Protein AF-A0A536XQQ0-F1 (afdb_monomer_lite)

Secondary structure (DSSP, 8-state):
-----TTSPPPPEEE----SSS----EEEEEEEEEEEETTTTEEEEEEEEEEEEETTT--EE-HHHHHHTS-TTHHHHHHHHHHHHHHHHHHHHTT-SSSEEEEEE-HHHHHHHTT-THHHHHHHHHTT--GGGEEEEE--PPP---

Foldseek 3Di:
DQDQPPVQDADWDKDWQDDPDDDTFIKIKTWDWAFDDDPVVRDGQATETDIWIAGPVPRDTDHPVRVLVSQDPDPSSLVVLLVSQLSSLLRSVRSVDDGHAYEGEDEPSNVVVCVVVVVSVVVSCVVSVHDPVRYDYDYDDDPDPPD

pLDDT: mean 84.24, std 14.8, range [35.88, 98.31]

Structure (mmCIF, N/CA/C/O backbone):
data_AF-A0A536XQQ0-F1
#
_entry.id   AF-A0A536XQQ0-F1
#
loop_
_atom_site.group_PDB
_atom_site.id
_atom_site.type_symbol
_atom_site.label_atom_id
_atom_site.label_alt_id
_atom_site.label_comp_id
_atom_site.label_asym_id
_atom_site.label_entity_id
_atom_site.label_seq_id
_atom_site.pdbx_PDB_ins_code
_atom_site.Cartn_x
_atom_site.Cartn_y
_atom_site.Cartn_z
_atom_site.occupancy
_atom_site.B_iso_or_equiv
_atom_site.auth_seq_id
_atom_site.auth_comp_id
_atom_site.auth_asym_id
_atom_site.auth_atom_id
_atom_site.pdbx_PDB_model_num
ATOM 1 N N . MET A 1 1 ? 14.728 8.532 -21.069 1.00 45.28 1 MET A N 1
ATOM 2 C CA . MET A 1 1 ? 14.811 7.589 -19.930 1.00 45.28 1 MET A CA 1
ATOM 3 C C . MET A 1 1 ? 13.793 8.082 -18.909 1.00 45.28 1 MET A C 1
ATOM 5 O O . MET A 1 1 ? 14.052 9.116 -18.318 1.00 45.28 1 MET A O 1
ATOM 9 N N . SER A 1 2 ? 12.588 7.502 -18.813 1.00 46.28 2 SER A N 1
ATOM 10 C CA . SER A 1 2 ? 11.552 8.060 -17.921 1.00 46.28 2 SER A CA 1
ATOM 11 C C . SER A 1 2 ? 11.856 7.656 -16.479 1.00 46.28 2 SER A C 1
ATOM 13 O O . SER A 1 2 ? 11.602 6.524 -16.066 1.00 46.28 2 SER A O 1
ATOM 15 N N . MET A 1 3 ? 12.497 8.568 -15.758 1.00 56.75 3 MET A N 1
ATOM 16 C CA . MET A 1 3 ? 12.636 8.516 -14.308 1.00 56.75 3 MET A CA 1
ATOM 17 C C . MET A 1 3 ? 11.237 8.648 -13.684 1.00 56.75 3 MET A C 1
ATOM 19 O O . MET A 1 3 ? 10.366 9.277 -14.281 1.00 56.75 3 MET A O 1
ATOM 23 N N . VAL A 1 4 ? 11.012 8.033 -12.522 1.00 57.66 4 VAL A N 1
ATOM 24 C CA . VAL A 1 4 ? 9.805 8.268 -11.714 1.00 57.66 4 VAL A CA 1
ATOM 25 C C . VAL A 1 4 ? 9.720 9.765 -11.426 1.00 57.66 4 VAL A C 1
ATOM 27 O O . VAL A 1 4 ? 10.666 10.319 -10.864 1.00 57.66 4 VAL A O 1
ATOM 30 N N . ASP A 1 5 ? 8.628 10.418 -11.819 1.00 64.00 5 ASP A N 1
ATOM 31 C CA . ASP A 1 5 ? 8.431 11.829 -11.497 1.00 64.00 5 ASP A CA 1
ATOM 32 C C . ASP A 1 5 ? 7.974 11.975 -10.042 1.00 64.00 5 ASP A C 1
ATOM 34 O O . ASP A 1 5 ? 6.788 11.918 -9.724 1.00 64.00 5 ASP A O 1
ATOM 38 N N . LEU A 1 6 ? 8.942 12.162 -9.147 1.00 60.72 6 LEU A N 1
ATOM 39 C CA . LEU A 1 6 ? 8.694 12.384 -7.723 1.00 60.72 6 LEU A CA 1
ATOM 40 C C . LEU A 1 6 ? 8.058 13.756 -7.425 1.00 60.72 6 LEU A C 1
ATOM 42 O O . LEU A 1 6 ? 7.709 14.004 -6.274 1.00 60.72 6 LEU A O 1
ATOM 46 N N . SER A 1 7 ? 7.910 14.644 -8.420 1.00 62.19 7 SER A N 1
ATOM 47 C CA . SER A 1 7 ? 7.211 15.928 -8.259 1.00 62.19 7 SER A CA 1
ATOM 48 C C . SER A 1 7 ? 5.692 15.812 -8.410 1.00 62.19 7 SER A C 1
ATOM 50 O O . SER A 1 7 ? 4.963 16.708 -7.982 1.00 62.19 7 SER A O 1
ATOM 52 N N . THR A 1 8 ? 5.200 14.696 -8.961 1.00 68.56 8 THR A N 1
ATOM 53 C CA . THR A 1 8 ? 3.766 14.444 -9.097 1.00 68.56 8 THR A CA 1
ATOM 54 C C . THR A 1 8 ? 3.128 14.284 -7.709 1.00 68.56 8 THR A C 1
ATOM 56 O O . THR A 1 8 ? 3.504 13.371 -6.965 1.00 68.56 8 THR A O 1
ATOM 59 N N . PRO A 1 9 ? 2.137 15.122 -7.340 1.00 79.69 9 PRO A N 1
ATOM 60 C CA . PRO A 1 9 ? 1.454 14.984 -6.064 1.00 79.69 9 PRO A CA 1
ATOM 61 C C . PRO A 1 9 ? 0.688 13.661 -6.033 1.00 79.69 9 PRO A C 1
ATOM 63 O O . PRO A 1 9 ? -0.146 13.369 -6.895 1.00 79.69 9 PRO A O 1
ATOM 66 N N . LEU A 1 10 ? 0.987 12.850 -5.024 1.00 88.88 10 LEU A N 1
ATOM 67 C CA . LEU A 1 10 ? 0.288 11.596 -4.794 1.00 88.88 10 LEU A CA 1
ATOM 68 C C . LEU A 1 10 ? -1.077 11.871 -4.166 1.00 88.88 10 LEU A C 1
ATOM 70 O O . LEU A 1 10 ? -1.237 12.788 -3.359 1.00 88.88 10 LEU A O 1
ATOM 74 N N . LEU A 1 11 ? -2.062 11.051 -4.520 1.00 93.31 11 LEU A N 1
ATOM 75 C CA . LEU A 1 11 ? -3.351 11.069 -3.852 1.00 93.31 11 LEU A CA 1
ATOM 76 C C . LEU A 1 11 ? -3.202 10.704 -2.383 1.00 93.31 11 LEU A C 1
ATOM 78 O O . LEU A 1 11 ? -2.429 9.808 -2.018 1.00 93.31 11 LEU A O 1
ATOM 82 N N . LEU A 1 12 ? -4.049 11.346 -1.590 1.00 95.19 12 LEU A N 1
ATOM 83 C CA . LEU A 1 12 ? -4.381 10.934 -0.241 1.00 95.19 12 LEU A CA 1
ATOM 84 C C . LEU A 1 12 ? -5.722 10.203 -0.254 1.00 95.19 12 LEU A C 1
ATOM 86 O O . LEU A 1 12 ? -6.566 10.448 -1.118 1.00 95.19 12 LEU A O 1
ATOM 90 N N . ASP A 1 13 ? -5.911 9.328 0.721 1.00 96.25 13 ASP A N 1
ATOM 91 C CA . ASP A 1 13 ? -7.200 8.707 1.007 1.00 96.25 13 ASP A CA 1
ATOM 92 C C . ASP A 1 13 ? -7.563 8.917 2.480 1.00 96.25 13 ASP A C 1
ATOM 94 O O . ASP A 1 13 ? -6.710 9.302 3.285 1.00 96.25 13 ASP A O 1
ATOM 98 N N . LYS A 1 14 ? -8.824 8.688 2.833 1.00 95.56 14 LYS A N 1
ATOM 99 C CA . LYS A 1 14 ? -9.314 8.797 4.208 1.00 95.56 14 LYS A CA 1
ATOM 100 C C . LYS A 1 14 ? -9.824 7.452 4.681 1.00 95.56 14 LYS A C 1
ATOM 102 O O . LYS A 1 14 ? -10.586 6.789 3.982 1.00 95.56 14 LYS A O 1
ATOM 107 N N . TYR A 1 15 ? -9.418 7.064 5.879 1.00 95.38 15 TYR A N 1
ATOM 108 C CA . TYR A 1 15 ? -9.901 5.854 6.520 1.00 95.38 15 TYR A CA 1
ATOM 109 C C . TYR A 1 15 ? -10.443 6.182 7.903 1.00 95.38 15 TYR A C 1
ATOM 111 O O . TYR A 1 15 ? -9.765 6.819 8.706 1.00 95.38 15 TYR A O 1
ATOM 119 N N . SER A 1 16 ? -11.658 5.718 8.167 1.00 93.25 16 SER A N 1
ATOM 120 C CA . SER A 1 16 ? -12.288 5.777 9.481 1.00 93.25 16 SER A CA 1
ATOM 121 C C . SER A 1 16 ? -12.784 4.378 9.822 1.00 93.25 16 SER A C 1
ATOM 123 O O . SER A 1 16 ? -13.606 3.855 9.052 1.00 93.25 16 SER A O 1
ATOM 125 N N . PRO A 1 17 ? -12.306 3.776 10.925 1.00 88.56 17 PRO A N 1
ATOM 126 C CA . PRO A 1 17 ? -12.814 2.501 11.396 1.00 88.56 17 PRO A CA 1
ATOM 127 C C . PRO A 1 17 ? -14.322 2.569 11.656 1.00 88.56 17 PRO A C 1
ATOM 129 O O . PRO A 1 17 ? -14.818 3.545 12.224 1.00 88.56 17 PRO A O 1
ATOM 132 N N . GLN A 1 18 ? -15.059 1.538 11.261 1.00 79.75 18 GLN A N 1
ATOM 133 C CA . GLN A 1 18 ? -16.454 1.352 11.639 1.00 79.75 18 GLN A CA 1
ATOM 134 C C . GLN A 1 18 ? -16.518 0.521 12.925 1.00 79.75 18 GLN A C 1
ATOM 136 O O . GLN A 1 18 ? -16.225 -0.671 12.923 1.00 79.75 18 GLN A O 1
ATOM 141 N N . GLY A 1 19 ? -16.885 1.167 14.033 1.00 65.25 19 GLY A N 1
ATOM 142 C CA . GLY A 1 19 ? -17.099 0.531 15.331 1.00 65.25 19 GLY A CA 1
ATOM 143 C C . GLY A 1 19 ? -18.191 1.246 16.126 1.00 65.25 19 GLY A C 1
ATOM 144 O O . GLY A 1 19 ? -18.377 2.459 15.998 1.00 65.25 19 GLY A O 1
ATOM 145 N N . GLU A 1 20 ? -18.941 0.490 16.927 1.00 52.03 20 GLU A N 1
ATOM 146 C CA . GLU A 1 20 ? -19.972 1.029 17.814 1.00 52.03 20 GLU A CA 1
ATOM 147 C C . GLU A 1 20 ? -19.333 1.578 19.101 1.00 52.03 20 GLU A C 1
ATOM 149 O O . GLU A 1 20 ? -18.985 0.824 20.005 1.00 52.03 20 GLU A O 1
ATOM 154 N N . GLY A 1 21 ? -19.201 2.906 19.194 1.00 51.34 21 GLY A N 1
ATOM 155 C CA . GLY A 1 21 ? -18.980 3.621 20.458 1.00 51.34 21 GLY A CA 1
ATOM 156 C C . GLY A 1 21 ? -17.657 4.387 20.569 1.00 51.34 21 GLY A C 1
ATOM 157 O O . GLY A 1 21 ? -16.596 3.795 20.726 1.00 51.34 21 GLY A O 1
ATOM 158 N N . GLY A 1 22 ? -17.750 5.722 20.606 1.00 59.75 22 GLY A N 1
ATOM 159 C CA . GLY A 1 22 ? -16.637 6.628 20.931 1.00 59.75 22 GLY A CA 1
ATOM 160 C C . GLY A 1 22 ? -15.891 7.206 19.724 1.00 59.75 22 GLY A C 1
ATOM 161 O O . GLY A 1 22 ? -16.064 6.731 18.611 1.00 59.75 22 GLY A O 1
ATOM 162 N N . GLU A 1 23 ? -15.157 8.298 19.972 1.00 58.38 23 GLU A N 1
ATOM 163 C CA . GLU A 1 23 ? -14.459 9.211 19.042 1.00 58.38 23 GLU A CA 1
ATOM 164 C C . GLU A 1 23 ? -14.082 8.602 17.673 1.00 58.38 23 GLU A C 1
ATOM 166 O O . GLU A 1 23 ? -13.430 7.563 17.588 1.00 58.38 23 GLU A O 1
ATOM 171 N N . ARG A 1 24 ? -14.515 9.244 16.576 1.00 70.31 24 ARG A N 1
ATOM 172 C CA . ARG A 1 24 ? -14.228 8.763 15.216 1.00 70.31 24 ARG A CA 1
ATOM 173 C C . ARG A 1 24 ? -12.767 9.035 14.870 1.00 70.31 24 ARG A C 1
ATOM 175 O O . ARG A 1 24 ? -12.458 10.094 14.326 1.00 70.31 24 ARG A O 1
ATOM 182 N N . ASP A 1 25 ? -11.903 8.064 15.146 1.00 85.81 25 ASP A N 1
ATOM 183 C CA . ASP A 1 25 ? -10.545 8.029 14.608 1.00 85.81 25 ASP A CA 1
ATOM 184 C C . ASP A 1 25 ? -10.616 8.195 13.071 1.00 85.81 25 ASP A C 1
ATOM 186 O O . ASP A 1 25 ? -11.234 7.393 12.364 1.00 85.81 25 ASP A O 1
ATOM 190 N N . GLU A 1 26 ? -10.012 9.256 12.533 1.00 94.25 26 GLU A N 1
ATOM 191 C CA . GLU A 1 26 ? -9.879 9.474 11.089 1.00 94.25 26 GLU A CA 1
ATOM 192 C C . GLU A 1 26 ? -8.400 9.537 10.724 1.00 94.25 26 GLU A C 1
ATOM 194 O O . GLU A 1 26 ? -7.624 10.307 11.292 1.00 94.25 26 GLU A O 1
ATOM 199 N N . PHE A 1 27 ? -8.012 8.764 9.716 1.00 96.38 27 PHE A N 1
ATOM 200 C CA . PHE A 1 27 ? -6.642 8.672 9.243 1.00 96.38 27 PHE A CA 1
ATOM 201 C C . PHE A 1 27 ? -6.534 9.183 7.812 1.00 96.38 27 PHE A C 1
ATOM 203 O O . PHE A 1 27 ? -7.287 8.778 6.926 1.00 96.38 27 PHE A O 1
ATOM 210 N N . SER A 1 28 ? -5.552 10.048 7.571 1.00 97.62 28 SER A N 1
ATOM 211 C CA . SER A 1 28 ? -5.108 10.391 6.226 1.00 97.62 28 SER A CA 1
ATOM 212 C C . SER A 1 28 ? -4.079 9.369 5.770 1.00 97.62 28 SER A C 1
ATOM 214 O O . SER A 1 28 ? -3.015 9.236 6.375 1.00 97.62 28 SER A O 1
ATOM 216 N N . LEU A 1 29 ? -4.386 8.673 4.684 1.00 98.31 29 LEU A N 1
ATOM 217 C CA . LEU A 1 29 ? -3.558 7.636 4.091 1.00 98.31 29 LEU A CA 1
ATOM 218 C C . LEU A 1 29 ? -2.764 8.184 2.906 1.00 98.31 29 LEU A C 1
ATOM 220 O O . LEU A 1 29 ? -3.297 8.926 2.084 1.00 98.31 29 LEU A O 1
ATOM 224 N N . SER A 1 30 ? -1.502 7.785 2.783 1.00 97.50 30 SER A N 1
ATOM 225 C CA . SER A 1 30 ? -0.658 8.097 1.630 1.00 97.50 30 SER A CA 1
ATOM 226 C C . SER A 1 30 ? 0.242 6.925 1.247 1.00 97.50 30 SER A C 1
ATOM 228 O O . SER A 1 30 ? 0.493 6.009 2.032 1.00 97.50 30 SER A O 1
ATOM 230 N N . SER A 1 31 ? 0.707 6.923 -0.004 1.00 97.19 31 SER A N 1
ATOM 231 C CA . SER A 1 31 ? 1.631 5.903 -0.509 1.00 97.19 31 SER A CA 1
ATOM 232 C C . SER A 1 31 ? 3.076 6.355 -0.371 1.00 97.19 31 SER A C 1
ATOM 234 O O . SER A 1 31 ? 3.426 7.456 -0.787 1.00 97.19 31 SER A O 1
ATOM 236 N N . HIS A 1 32 ? 3.925 5.469 0.132 1.00 95.25 32 HIS A N 1
ATOM 237 C CA . HIS A 1 32 ? 5.370 5.570 0.018 1.00 95.25 32 HIS A CA 1
ATOM 238 C C . HIS A 1 32 ? 5.879 4.409 -0.838 1.00 95.25 32 HIS A C 1
ATOM 240 O O . HI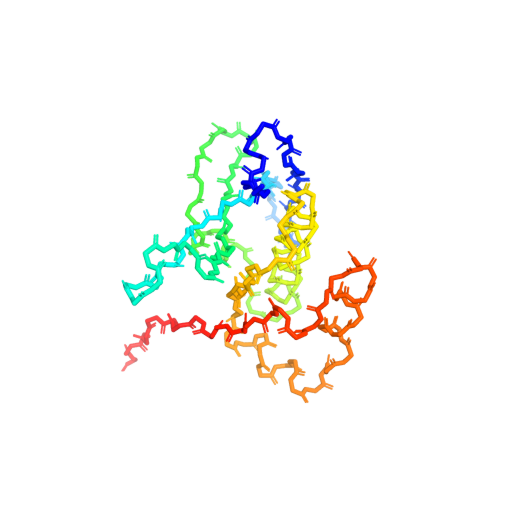S A 1 32 ? 5.532 3.263 -0.571 1.00 95.25 32 HIS A O 1
ATOM 246 N N . PHE A 1 33 ? 6.703 4.691 -1.848 1.00 94.44 33 PHE A N 1
ATOM 247 C CA . PHE A 1 33 ? 7.222 3.670 -2.760 1.00 94.44 33 PHE A CA 1
ATOM 248 C C . PHE A 1 33 ? 8.697 3.407 -2.494 1.00 94.44 33 PHE A C 1
ATOM 250 O O . PHE A 1 33 ? 9.547 4.245 -2.798 1.00 94.44 33 PHE A O 1
ATOM 257 N N . GLN A 1 34 ? 9.007 2.239 -1.939 1.00 93.62 34 GLN A N 1
ATOM 258 C CA . GLN A 1 34 ? 10.385 1.836 -1.683 1.00 93.62 34 GLN A CA 1
ATOM 259 C C . GLN A 1 34 ? 10.963 1.121 -2.916 1.00 93.62 34 GLN A C 1
ATOM 261 O O . GLN A 1 34 ? 10.394 0.123 -3.353 1.00 93.62 34 GLN A O 1
ATOM 266 N N . PRO A 1 35 ? 12.062 1.608 -3.520 1.00 92.50 35 PRO A N 1
ATOM 267 C CA . PRO A 1 35 ? 12.652 0.974 -4.695 1.00 92.50 35 PRO A CA 1
ATOM 268 C C . PRO A 1 35 ? 13.307 -0.371 -4.359 1.00 92.50 35 PRO A C 1
ATOM 270 O O . PRO A 1 35 ? 14.086 -0.478 -3.414 1.00 92.50 35 PRO A O 1
ATOM 273 N N . ILE A 1 36 ? 13.074 -1.365 -5.213 1.00 90.88 36 ILE A N 1
ATOM 274 C CA . ILE A 1 36 ? 13.752 -2.665 -5.200 1.00 90.88 36 ILE A CA 1
ATOM 275 C C . ILE A 1 36 ? 14.766 -2.678 -6.343 1.00 90.88 36 ILE A C 1
ATOM 277 O O . ILE A 1 36 ? 14.407 -2.559 -7.520 1.00 90.88 36 ILE A O 1
ATOM 281 N N . TYR A 1 37 ? 16.049 -2.806 -6.004 1.00 90.56 37 TYR A N 1
ATOM 282 C CA . TYR A 1 37 ? 17.151 -2.729 -6.961 1.00 90.56 37 TYR A CA 1
ATOM 283 C C . TYR A 1 37 ? 17.581 -4.104 -7.461 1.00 90.56 37 TYR A C 1
ATOM 285 O O . TYR A 1 37 ? 17.807 -5.026 -6.684 1.00 90.56 37 TYR A O 1
ATOM 293 N N . SER A 1 38 ? 17.807 -4.209 -8.771 1.00 87.88 38 SER A N 1
ATOM 294 C CA . SER A 1 38 ? 18.589 -5.313 -9.325 1.00 87.88 38 SER A CA 1
ATOM 295 C C . SER A 1 38 ? 20.062 -4.930 -9.344 1.00 87.88 38 SER A C 1
ATOM 297 O O . SER A 1 38 ? 20.445 -3.965 -10.011 1.00 87.88 38 SER A O 1
ATOM 299 N N . LEU A 1 39 ? 20.897 -5.717 -8.662 1.00 87.38 39 LEU A N 1
ATOM 300 C CA . LEU A 1 39 ? 22.352 -5.542 -8.683 1.00 87.38 39 LEU A CA 1
ATOM 301 C C . LEU A 1 39 ? 22.936 -5.809 -10.078 1.00 87.38 39 LEU A C 1
ATOM 303 O O . LEU A 1 39 ? 23.824 -5.082 -10.521 1.00 87.38 39 LEU A O 1
ATOM 307 N N . ALA A 1 40 ? 22.386 -6.790 -10.803 1.00 86.69 40 ALA A N 1
ATOM 308 C CA . ALA A 1 40 ? 22.814 -7.133 -12.158 1.00 86.69 40 ALA A CA 1
ATOM 309 C C . ALA A 1 40 ? 22.561 -5.993 -13.159 1.00 86.69 40 ALA A C 1
ATOM 311 O O . ALA A 1 40 ? 23.389 -5.728 -14.027 1.00 86.69 40 ALA A O 1
ATOM 312 N N . HIS A 1 41 ? 21.435 -5.286 -13.023 1.00 81.44 41 HIS A N 1
ATOM 313 C CA . HIS A 1 41 ? 21.052 -4.202 -13.934 1.00 81.44 41 HIS A CA 1
ATOM 314 C C . HIS A 1 41 ? 21.352 -2.795 -13.401 1.00 81.44 41 HIS A C 1
ATOM 316 O O . HIS A 1 41 ? 21.116 -1.822 -14.117 1.00 81.44 41 HIS A O 1
ATOM 322 N N . ARG A 1 42 ? 21.840 -2.678 -12.156 1.00 87.00 42 ARG A N 1
ATOM 323 C CA . ARG A 1 42 ? 22.172 -1.420 -11.459 1.00 87.00 42 ARG A CA 1
ATOM 324 C C . ARG A 1 42 ? 21.063 -0.360 -11.524 1.00 87.00 42 ARG A C 1
ATOM 326 O O . ARG A 1 42 ? 21.330 0.831 -11.656 1.00 87.00 42 ARG A O 1
ATOM 333 N N . ARG A 1 43 ? 19.802 -0.794 -11.452 1.00 84.56 43 ARG A N 1
ATOM 334 C CA . ARG A 1 43 ? 18.617 0.080 -11.492 1.00 84.56 43 ARG A CA 1
ATOM 335 C C . ARG A 1 43 ? 17.450 -0.515 -10.697 1.00 84.56 43 ARG A C 1
ATOM 337 O O . ARG A 1 43 ? 17.425 -1.739 -10.519 1.00 84.56 43 ARG A O 1
ATOM 344 N N . PRO A 1 44 ? 16.467 0.304 -10.277 1.00 87.56 44 PRO A N 1
ATOM 345 C CA . PRO A 1 44 ? 15.215 -0.203 -9.730 1.00 87.56 44 PRO A CA 1
ATOM 346 C C . PRO A 1 44 ? 14.497 -1.087 -10.754 1.00 87.56 44 PRO A C 1
ATOM 348 O O . PRO A 1 44 ? 14.300 -0.685 -11.905 1.00 87.56 44 PRO A O 1
ATOM 351 N N . VAL A 1 45 ? 14.115 -2.292 -10.341 1.00 91.19 45 VAL A N 1
ATOM 352 C CA . VAL A 1 45 ? 13.286 -3.218 -11.135 1.00 91.19 45 VAL A CA 1
ATOM 353 C C . VAL A 1 45 ? 11.829 -3.199 -10.692 1.00 91.19 45 VAL A C 1
ATOM 355 O O . VAL A 1 45 ? 10.939 -3.463 -11.496 1.00 91.19 45 VAL A O 1
ATOM 358 N N . GLY A 1 46 ? 11.574 -2.785 -9.455 1.00 92.94 46 GLY A N 1
ATOM 359 C CA . GLY A 1 46 ? 10.239 -2.653 -8.902 1.00 92.94 46 GLY A CA 1
ATOM 360 C C . GLY A 1 46 ? 10.197 -1.676 -7.742 1.00 92.94 46 GLY A C 1
ATOM 361 O O . GLY A 1 46 ? 11.227 -1.130 -7.343 1.00 92.94 46 GLY A O 1
ATOM 362 N N . TYR A 1 47 ? 8.995 -1.454 -7.231 1.00 95.06 47 TYR A N 1
ATOM 363 C CA . TYR A 1 47 ? 8.739 -0.635 -6.059 1.00 95.06 47 TYR A CA 1
ATOM 364 C C . TYR A 1 47 ? 7.722 -1.324 -5.167 1.00 95.06 47 TYR A C 1
ATOM 366 O O . TYR A 1 47 ? 6.714 -1.826 -5.657 1.00 95.06 47 TYR A O 1
ATOM 374 N N . GLU A 1 48 ? 7.970 -1.298 -3.868 1.00 94.88 48 GLU A N 1
ATOM 375 C CA . GLU A 1 48 ? 7.031 -1.761 -2.859 1.00 94.88 48 GLU A CA 1
ATOM 376 C C . GLU A 1 48 ? 6.139 -0.609 -2.398 1.00 94.88 48 GLU A C 1
ATOM 378 O O . GLU A 1 48 ? 6.630 0.457 -2.009 1.00 94.88 48 GLU A O 1
ATOM 383 N N . GLY A 1 49 ? 4.823 -0.812 -2.488 1.00 95.38 49 GLY A N 1
ATOM 384 C CA . GLY A 1 49 ? 3.827 0.110 -1.961 1.00 95.38 49 GLY A CA 1
ATOM 385 C C . GLY A 1 49 ? 3.692 -0.057 -0.452 1.00 95.38 49 GLY A C 1
ATOM 386 O O . GLY A 1 49 ? 3.205 -1.081 0.023 1.00 95.38 49 GLY A O 1
ATOM 387 N N . LEU A 1 50 ? 4.106 0.967 0.291 1.00 95.88 50 LEU A N 1
ATOM 388 C CA . LEU A 1 50 ? 4.008 1.014 1.742 1.00 95.88 50 LEU A CA 1
ATOM 389 C C . LEU A 1 50 ? 3.024 2.099 2.164 1.00 95.88 50 LEU A C 1
ATOM 391 O O . LEU A 1 50 ? 3.172 3.272 1.801 1.00 95.88 50 LEU A O 1
ATOM 395 N N . ILE A 1 51 ? 2.041 1.726 2.977 1.00 97.31 51 ILE A N 1
ATOM 396 C CA . ILE A 1 51 ? 1.097 2.689 3.532 1.00 97.31 51 ILE A CA 1
ATOM 397 C C . ILE A 1 51 ? 1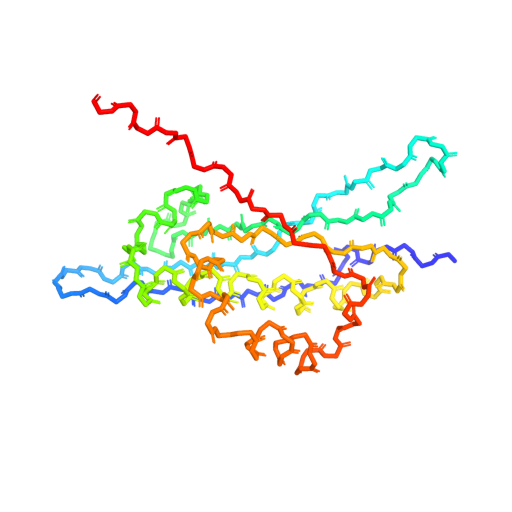.793 3.602 4.547 1.00 97.31 51 ILE A C 1
ATOM 399 O O . ILE A 1 51 ? 2.679 3.199 5.312 1.00 97.31 51 ILE A O 1
ATOM 403 N N . ARG A 1 52 ? 1.395 4.869 4.543 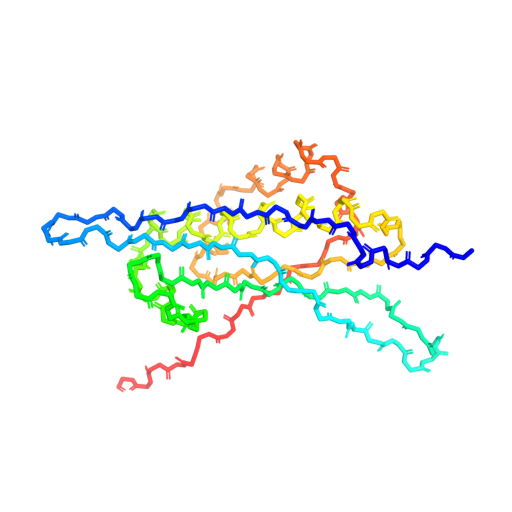1.00 97.38 52 ARG A N 1
ATOM 404 C CA . ARG A 1 52 ? 1.679 5.839 5.596 1.00 97.38 52 ARG A CA 1
ATOM 405 C C . ARG A 1 52 ? 0.347 6.391 6.067 1.00 97.38 52 ARG A C 1
ATOM 407 O O . ARG A 1 52 ? -0.501 6.716 5.240 1.00 97.38 52 ARG A O 1
ATOM 414 N N . ALA A 1 53 ? 0.181 6.493 7.376 1.00 97.38 53 ALA A N 1
ATOM 415 C CA . ALA A 1 53 ? -1.016 7.048 7.977 1.00 97.38 53 ALA A CA 1
ATOM 416 C C . ALA A 1 53 ? -0.659 8.200 8.910 1.00 97.38 53 ALA A C 1
ATOM 418 O O . ALA A 1 53 ? 0.375 8.186 9.586 1.00 97.38 53 ALA A O 1
ATOM 419 N N . VAL A 1 54 ? -1.526 9.203 8.925 1.00 97.50 54 VAL A N 1
ATOM 420 C CA . VAL A 1 54 ? -1.498 10.310 9.876 1.00 97.50 54 VAL A CA 1
ATOM 421 C C . VAL A 1 54 ? -2.873 10.401 10.513 1.00 97.50 54 VAL A C 1
ATOM 423 O O . VAL A 1 54 ? -3.875 10.482 9.806 1.00 97.50 54 VAL A O 1
ATOM 426 N N . ASP A 1 55 ? -2.907 10.372 11.836 1.00 95.44 55 ASP A N 1
ATOM 427 C CA . ASP A 1 55 ? -4.102 10.642 12.625 1.00 95.44 55 ASP A CA 1
ATOM 428 C C . ASP A 1 55 ? -4.527 12.103 12.416 1.00 95.44 55 ASP A C 1
ATOM 430 O O . ASP A 1 55 ? -3.722 13.021 12.583 1.00 95.44 55 ASP A O 1
ATOM 434 N N . CYS A 1 56 ? -5.768 12.328 11.986 1.00 94.44 56 CYS A N 1
ATOM 435 C CA . CYS A 1 56 ? -6.224 13.654 11.570 1.00 94.44 56 CYS A CA 1
ATOM 436 C C . CYS A 1 56 ? -6.487 14.596 12.748 1.00 94.44 56 CYS A C 1
ATOM 438 O O . CYS A 1 56 ? -6.415 15.808 12.559 1.00 94.44 56 CYS A O 1
ATOM 440 N N . ALA A 1 57 ? -6.771 14.065 13.940 1.00 92.38 57 ALA A N 1
ATOM 441 C CA . ALA A 1 57 ? -7.031 14.871 15.129 1.00 92.38 57 ALA A CA 1
ATOM 442 C C . ALA A 1 57 ? -5.726 15.375 15.762 1.00 92.38 57 ALA A C 1
ATOM 444 O O . ALA A 1 57 ? -5.609 16.543 16.128 1.00 92.38 57 ALA A O 1
ATOM 445 N N . SER A 1 58 ? -4.727 14.500 15.860 1.00 93.19 58 SER A N 1
ATOM 446 C CA . SER A 1 58 ? -3.450 14.774 16.528 1.00 93.19 58 SER A CA 1
ATOM 447 C C . SER A 1 58 ? -2.314 15.159 15.577 1.00 93.19 58 SER A C 1
ATOM 449 O O . SER A 1 58 ? -1.286 15.670 16.019 1.00 93.19 58 SER A O 1
ATOM 451 N N . GLY A 1 59 ? -2.443 14.877 14.277 1.00 94.56 59 GLY A N 1
ATOM 452 C CA . GLY A 1 59 ? -1.358 15.015 13.299 1.00 94.56 59 GLY A CA 1
ATOM 453 C C . GLY A 1 59 ? -0.233 13.986 13.472 1.00 94.56 59 GLY A C 1
ATOM 454 O O . GLY A 1 59 ? 0.805 14.077 12.808 1.00 94.56 59 GLY A O 1
ATOM 455 N N . ARG A 1 60 ? -0.402 13.000 14.362 1.00 96.12 60 ARG A N 1
ATOM 456 C CA . ARG A 1 60 ? 0.616 11.992 14.663 1.00 96.12 60 ARG A CA 1
ATOM 457 C C . ARG A 1 60 ? 0.736 10.990 13.518 1.00 96.12 60 ARG A C 1
ATOM 459 O O . ARG A 1 60 ? -0.259 10.507 12.984 1.00 96.12 60 ARG A O 1
ATOM 466 N N . ARG A 1 61 ? 1.972 10.615 13.176 1.00 96.75 61 ARG A N 1
ATOM 467 C CA . ARG A 1 61 ? 2.232 9.490 12.265 1.00 96.75 61 ARG A CA 1
ATOM 468 C C . ARG A 1 61 ? 1.854 8.174 12.941 1.00 96.75 61 ARG A C 1
ATOM 470 O O . ARG A 1 61 ? 2.296 7.906 14.055 1.00 96.75 61 ARG A O 1
ATOM 477 N N . VAL A 1 62 ? 1.096 7.355 12.229 1.00 95.69 62 VAL A N 1
ATOM 478 C CA . VAL A 1 62 ? 0.606 6.055 12.688 1.00 95.69 62 VAL A CA 1
ATOM 479 C C . VAL A 1 62 ? 1.339 4.965 11.914 1.00 95.69 62 VAL A C 1
ATOM 481 O O . VAL A 1 62 ? 1.428 5.010 10.682 1.00 95.69 62 VAL A O 1
ATOM 484 N N . ALA A 1 63 ? 1.916 4.007 12.638 1.00 94.75 63 ALA A N 1
ATOM 485 C CA . ALA A 1 63 ? 2.602 2.876 12.021 1.00 94.75 63 ALA A CA 1
ATOM 486 C C . ALA A 1 63 ? 1.586 1.953 11.322 1.00 94.75 63 ALA A C 1
ATOM 488 O O . ALA A 1 63 ? 0.464 1.833 11.811 1.00 94.75 63 ALA A O 1
ATOM 489 N N . PRO A 1 64 ? 1.949 1.247 10.232 1.00 93.12 64 PRO A N 1
ATOM 490 C CA . PRO A 1 64 ? 1.030 0.320 9.572 1.00 93.12 64 PRO A CA 1
ATOM 491 C C . PRO A 1 64 ? 0.417 -0.700 10.537 1.00 93.12 64 PRO A C 1
ATOM 493 O O . PRO A 1 64 ? -0.796 -0.852 10.560 1.00 93.12 64 PRO A O 1
ATOM 496 N N . LEU A 1 65 ? 1.218 -1.322 11.406 1.00 91.06 65 LEU A N 1
ATOM 497 C CA . LEU A 1 65 ? 0.709 -2.283 12.391 1.00 91.06 65 LEU A CA 1
ATOM 498 C C . LEU A 1 65 ? -0.369 -1.676 13.307 1.00 91.06 65 LEU A C 1
ATOM 500 O O . LEU A 1 65 ? -1.382 -2.313 13.580 1.00 91.06 65 LEU A O 1
ATOM 504 N N . GLU A 1 66 ? -0.168 -0.431 13.738 1.00 92.81 66 GLU A N 1
ATOM 505 C CA . GLU A 1 66 ? -1.120 0.304 14.572 1.00 92.81 66 GLU A CA 1
ATOM 506 C C . GLU A 1 66 ? -2.379 0.704 13.789 1.00 92.81 66 GLU A C 1
ATOM 508 O O . GLU A 1 66 ? -3.487 0.553 14.284 1.00 92.81 66 GLU A O 1
ATOM 513 N N . LEU A 1 67 ? -2.242 1.161 12.541 1.00 93.75 67 LEU A N 1
ATOM 514 C CA . LEU A 1 67 ? -3.388 1.458 11.676 1.00 93.75 67 LEU A CA 1
ATOM 515 C C . LEU A 1 67 ? -4.262 0.214 11.488 1.00 93.75 67 LEU A C 1
ATOM 517 O O . LEU A 1 67 ? -5.484 0.272 11.597 1.00 93.75 67 LEU A O 1
ATOM 521 N N . PHE A 1 68 ? -3.627 -0.920 11.209 1.00 91.75 68 PHE A N 1
ATOM 522 C CA . PHE A 1 68 ? -4.322 -2.173 10.978 1.00 91.75 68 PHE A CA 1
ATOM 523 C C . PHE A 1 68 ? -4.924 -2.744 12.271 1.00 91.75 68 PHE A C 1
ATOM 525 O O . PHE A 1 68 ? -5.964 -3.388 12.193 1.00 91.75 68 PHE A O 1
ATOM 532 N N . SER A 1 69 ? -4.375 -2.478 13.464 1.00 90.50 69 SER A N 1
ATOM 533 C CA . SER A 1 69 ? -5.018 -2.889 14.727 1.00 90.50 69 SER A CA 1
ATOM 534 C C . SER A 1 69 ? -6.342 -2.160 14.998 1.00 90.50 69 SER A C 1
ATOM 536 O O . SER A 1 69 ? -7.200 -2.697 15.694 1.00 90.50 69 SER A O 1
ATOM 538 N N . LYS A 1 70 ? -6.552 -0.985 14.387 1.00 91.19 70 LYS A N 1
ATOM 539 C CA . LYS A 1 70 ? -7.841 -0.269 14.385 1.00 91.19 70 LYS A CA 1
ATOM 540 C C . LYS A 1 70 ? -8.883 -0.892 13.451 1.00 91.19 70 LYS A C 1
ATOM 542 O O . LYS A 1 70 ? -10.052 -0.534 13.533 1.00 91.19 70 LYS A O 1
ATOM 547 N N . ALA A 1 71 ? -8.476 -1.799 12.565 1.00 90.75 71 ALA A N 1
ATOM 548 C CA . ALA A 1 71 ? -9.347 -2.553 11.670 1.00 90.75 71 ALA A CA 1
ATOM 549 C C . ALA A 1 71 ? -9.416 -4.014 12.155 1.00 90.75 71 ALA A C 1
ATOM 551 O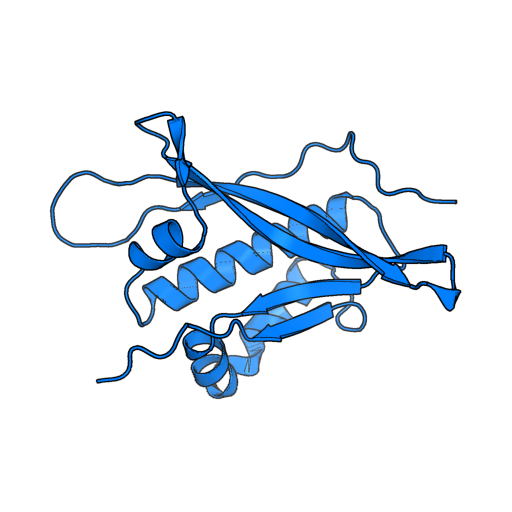 O . ALA A 1 71 ? -8.529 -4.809 11.813 1.00 90.75 71 ALA A O 1
ATOM 552 N N . PRO A 1 72 ? -10.413 -4.389 12.981 1.00 86.00 72 PRO A N 1
ATOM 553 C CA . PRO A 1 72 ? -10.533 -5.760 13.457 1.00 86.00 72 PRO A CA 1
ATOM 554 C C . PRO A 1 72 ? -10.698 -6.734 12.287 1.00 86.00 72 PRO A C 1
ATOM 556 O O . PRO A 1 72 ? -11.155 -6.368 11.201 1.00 86.00 72 PRO A O 1
ATOM 559 N N . ARG A 1 73 ? -10.315 -7.994 12.525 1.00 85.31 73 ARG A N 1
ATOM 560 C CA . ARG A 1 73 ? -10.444 -9.085 11.551 1.00 85.31 73 ARG A CA 1
ATOM 561 C C . ARG A 1 73 ? -11.870 -9.158 10.992 1.00 85.31 73 ARG A C 1
ATOM 563 O O . ARG A 1 73 ? -12.837 -9.005 11.730 1.00 85.31 73 ARG A O 1
ATOM 570 N N . GLY A 1 74 ? -11.982 -9.462 9.702 1.00 87.12 74 GLY A N 1
ATOM 571 C CA . GLY A 1 74 ? -13.247 -9.579 8.975 1.00 87.12 74 GLY A CA 1
ATOM 572 C C . GLY A 1 74 ? -13.388 -8.475 7.933 1.00 87.12 74 GLY A C 1
ATOM 573 O O . GLY A 1 74 ? -12.391 -8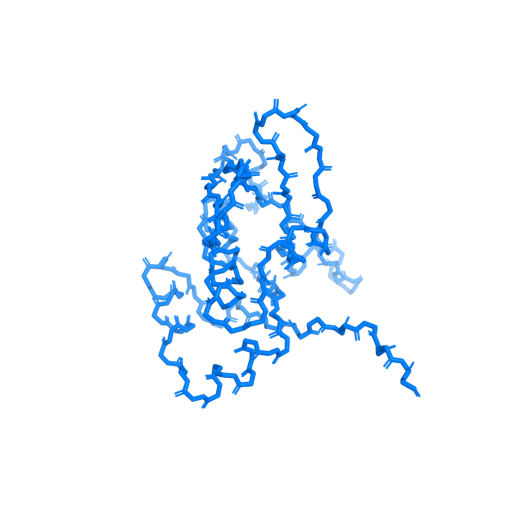.016 7.373 1.00 87.12 74 GLY A O 1
ATOM 574 N N . GLU A 1 75 ? -14.621 -8.034 7.690 1.00 88.25 75 GLU A N 1
ATOM 575 C CA . GLU A 1 75 ? -14.944 -7.073 6.629 1.00 88.25 75 GLU A CA 1
ATOM 576 C C . GLU A 1 75 ? -14.120 -5.784 6.721 1.00 88.25 75 GLU A C 1
ATOM 578 O O . GLU A 1 75 ? -13.629 -5.278 5.712 1.00 88.25 75 GLU A O 1
ATOM 583 N N . GLU A 1 76 ? -13.884 -5.292 7.936 1.00 89.88 76 GLU A N 1
ATOM 584 C CA . GLU A 1 76 ? -13.162 -4.041 8.132 1.00 89.88 76 GLU A CA 1
ATOM 585 C C . GLU A 1 76 ? -11.670 -4.151 7.792 1.00 89.88 76 GLU A C 1
ATOM 587 O O . GLU A 1 76 ? -11.103 -3.275 7.130 1.00 89.88 76 GLU A O 1
ATOM 592 N N . ARG A 1 77 ? -11.042 -5.276 8.156 1.00 90.94 77 ARG A N 1
ATOM 593 C CA . ARG A 1 77 ? -9.666 -5.607 7.764 1.00 90.94 77 ARG A CA 1
ATOM 594 C C . ARG A 1 77 ? -9.518 -5.679 6.249 1.00 90.94 77 ARG A C 1
ATOM 596 O O . ARG A 1 77 ? -8.581 -5.109 5.689 1.00 90.94 77 ARG A O 1
ATOM 603 N N . ILE A 1 78 ? -10.463 -6.349 5.590 1.00 90.25 78 ILE A N 1
ATOM 604 C CA . ILE A 1 78 ? -10.514 -6.469 4.131 1.00 90.25 78 ILE A CA 1
ATOM 605 C C . ILE A 1 78 ? -10.666 -5.094 3.494 1.00 90.25 78 ILE A C 1
ATOM 607 O O . ILE A 1 78 ? -9.964 -4.788 2.531 1.00 90.25 78 ILE A O 1
ATOM 611 N N . ARG A 1 79 ? -11.564 -4.255 4.018 1.00 91.50 79 ARG A N 1
ATOM 612 C CA . ARG A 1 79 ? -11.822 -2.912 3.494 1.00 91.50 79 ARG A CA 1
ATOM 613 C C . ARG A 1 79 ? -10.559 -2.059 3.526 1.00 91.50 79 ARG A C 1
ATOM 615 O O . ARG A 1 79 ? -10.193 -1.499 2.492 1.00 91.50 79 ARG A O 1
ATOM 622 N N . LEU A 1 80 ? -9.867 -2.019 4.666 1.00 94.12 80 LEU A N 1
ATOM 623 C CA . LEU A 1 80 ? -8.616 -1.276 4.809 1.00 94.12 80 LEU A CA 1
ATOM 624 C C . LEU A 1 80 ? -7.520 -1.802 3.865 1.00 94.12 80 LEU A C 1
ATOM 626 O O . LEU A 1 80 ? -6.892 -1.016 3.157 1.00 94.12 80 LEU A O 1
ATOM 630 N N . ASP A 1 81 ? -7.308 -3.120 3.805 1.00 93.50 81 ASP A N 1
ATOM 631 C CA . ASP A 1 81 ? -6.316 -3.742 2.913 1.00 93.50 81 ASP A CA 1
ATOM 632 C C . ASP A 1 81 ? -6.587 -3.407 1.434 1.00 93.50 81 ASP A C 1
ATOM 634 O O . ASP A 1 81 ? -5.709 -2.922 0.708 1.00 93.50 81 ASP A O 1
ATOM 638 N N . ARG A 1 82 ? -7.841 -3.586 0.997 1.00 92.50 82 ARG A N 1
ATOM 639 C CA . ARG A 1 82 ? -8.298 -3.269 -0.362 1.00 92.50 82 ARG A CA 1
ATOM 640 C C . ARG A 1 82 ? -8.096 -1.786 -0.687 1.00 92.50 82 ARG A C 1
ATOM 642 O O . ARG A 1 82 ? -7.622 -1.466 -1.781 1.00 92.50 82 ARG A O 1
ATOM 649 N N . GLN A 1 83 ? -8.399 -0.893 0.256 1.00 94.56 83 GLN A N 1
ATOM 650 C CA . GLN A 1 83 ? -8.219 0.551 0.102 1.00 94.56 83 GLN A CA 1
ATOM 651 C C . GLN A 1 83 ? -6.738 0.933 -0.038 1.00 94.56 83 GLN A C 1
ATOM 653 O O . GLN A 1 83 ? -6.385 1.674 -0.959 1.00 94.56 83 GLN A O 1
ATOM 658 N N . CYS A 1 84 ? -5.857 0.378 0.802 1.00 95.75 84 CYS A N 1
ATOM 659 C CA . CYS A 1 84 ? -4.409 0.587 0.716 1.00 95.75 84 CYS A CA 1
ATOM 660 C C . CYS A 1 84 ? -3.863 0.182 -0.660 1.00 95.75 84 CYS A C 1
ATOM 662 O O . CYS A 1 84 ? -3.181 0.968 -1.322 1.00 95.75 84 CYS A O 1
ATOM 664 N N . ARG A 1 85 ? -4.221 -1.013 -1.146 1.00 94.50 85 ARG A N 1
ATOM 665 C CA . ARG A 1 85 ? -3.773 -1.501 -2.460 1.00 94.50 85 ARG A CA 1
ATOM 666 C C . ARG A 1 85 ? -4.294 -0.651 -3.612 1.00 94.50 85 ARG A C 1
ATOM 668 O O . ARG A 1 85 ? -3.518 -0.297 -4.499 1.00 94.50 85 ARG A O 1
ATOM 675 N N . ALA A 1 86 ? -5.567 -0.263 -3.583 1.00 94.50 86 ALA A N 1
ATOM 676 C CA . ALA A 1 86 ? -6.134 0.629 -4.592 1.00 94.50 86 ALA A CA 1
ATOM 677 C C . ALA A 1 86 ? -5.453 2.009 -4.588 1.00 94.50 86 ALA A C 1
ATOM 679 O O . ALA A 1 86 ? -5.194 2.587 -5.646 1.00 94.50 86 ALA A O 1
ATOM 680 N N . LEU A 1 87 ? -5.119 2.553 -3.412 1.00 96.62 87 LEU A N 1
ATOM 681 C CA . LEU A 1 87 ? -4.356 3.795 -3.297 1.00 96.62 87 LEU A CA 1
ATOM 682 C C . LEU A 1 87 ? -2.955 3.659 -3.912 1.00 96.62 87 LEU A C 1
ATOM 684 O O . LEU A 1 87 ? -2.562 4.513 -4.707 1.00 96.62 87 LEU A O 1
ATOM 688 N N . HIS A 1 88 ? -2.234 2.576 -3.610 1.00 96.31 88 HIS A N 1
ATOM 689 C CA . HIS A 1 88 ? -0.911 2.312 -4.179 1.00 96.31 88 HIS A CA 1
ATOM 690 C C . HIS A 1 88 ? -0.947 2.197 -5.700 1.00 96.31 88 HIS A C 1
ATOM 692 O O . HIS A 1 88 ? -0.145 2.842 -6.370 1.00 96.31 88 HIS A O 1
ATOM 698 N N . VAL A 1 89 ? -1.906 1.456 -6.257 1.00 95.31 89 VAL A N 1
ATOM 699 C CA . VAL A 1 89 ? -2.057 1.312 -7.712 1.00 95.31 89 VAL A CA 1
ATOM 700 C C . VAL A 1 89 ? -2.340 2.662 -8.374 1.00 95.31 89 VAL A C 1
ATOM 702 O O . VAL A 1 89 ? -1.639 3.044 -9.313 1.00 95.31 89 VAL A O 1
ATOM 705 N N . ARG A 1 90 ? -3.297 3.439 -7.845 1.00 94.69 90 ARG A N 1
ATOM 706 C CA . ARG A 1 90 ? -3.626 4.785 -8.354 1.00 94.69 90 ARG A CA 1
ATOM 707 C C . ARG A 1 90 ? -2.435 5.735 -8.323 1.00 94.69 90 ARG A C 1
ATOM 709 O O . ARG A 1 90 ? -2.253 6.529 -9.246 1.00 94.69 90 ARG A O 1
ATOM 716 N N . ASN A 1 91 ? -1.653 5.696 -7.251 1.00 95.12 91 ASN A N 1
ATOM 717 C CA . ASN A 1 91 ? -0.494 6.564 -7.085 1.00 95.12 91 ASN A CA 1
ATOM 718 C C . ASN A 1 91 ? 0.676 6.125 -7.962 1.00 95.12 91 ASN A C 1
ATOM 720 O O . ASN A 1 91 ? 1.298 6.960 -8.610 1.00 95.12 91 ASN A O 1
ATOM 724 N N . PHE A 1 92 ? 0.931 4.824 -8.065 1.00 93.69 92 PHE A N 1
ATOM 725 C CA . PHE A 1 92 ? 2.016 4.309 -8.889 1.00 93.69 92 PHE A CA 1
ATOM 726 C C . PHE A 1 92 ? 1.754 4.516 -10.386 1.00 93.69 92 PHE A C 1
ATOM 728 O O . PHE A 1 92 ? 2.670 4.865 -11.128 1.00 93.69 92 PHE A O 1
ATOM 735 N N . GLN A 1 93 ? 0.497 4.394 -10.826 1.00 90.94 93 GLN A N 1
ATOM 736 C CA . GLN A 1 93 ? 0.100 4.716 -12.199 1.00 90.94 93 GLN A CA 1
ATOM 737 C C . GLN A 1 93 ? 0.366 6.196 -12.537 1.00 90.94 93 GLN A C 1
ATOM 739 O O . GLN A 1 93 ? 0.856 6.498 -13.625 1.00 90.94 93 GLN A O 1
ATOM 744 N N . ARG A 1 94 ? 0.102 7.121 -11.599 1.00 90.38 94 ARG A N 1
ATOM 745 C CA . ARG A 1 94 ? 0.364 8.564 -11.776 1.00 90.38 94 ARG A CA 1
ATOM 746 C C . ARG A 1 94 ? 1.839 8.904 -11.930 1.00 90.38 94 ARG A C 1
ATOM 748 O O . ARG A 1 94 ? 2.162 9.837 -12.652 1.00 90.38 94 ARG A O 1
ATOM 755 N N . LEU A 1 95 ? 2.723 8.134 -11.304 1.00 86.31 95 LEU A N 1
ATOM 756 C CA . LEU A 1 95 ? 4.171 8.333 -11.396 1.00 86.31 95 LEU A CA 1
ATOM 757 C C . LEU A 1 95 ? 4.744 8.066 -12.802 1.00 86.31 95 LEU A C 1
ATOM 759 O O . LEU A 1 95 ? 5.940 8.262 -13.025 1.00 86.31 95 LEU A O 1
ATOM 763 N N . GLY A 1 96 ? 3.927 7.578 -13.746 1.00 77.06 96 GLY A N 1
ATOM 764 C CA . GLY A 1 96 ? 4.307 7.419 -15.151 1.00 77.06 96 GLY A CA 1
ATOM 765 C C . GLY A 1 96 ? 5.346 6.324 -15.401 1.00 77.06 96 GLY A C 1
ATOM 766 O O . GLY A 1 96 ? 5.884 6.212 -16.505 1.00 77.06 96 GLY A O 1
ATOM 767 N N . ASN A 1 97 ? 5.648 5.491 -14.400 1.00 77.94 97 ASN A N 1
ATOM 768 C CA . ASN A 1 97 ? 6.557 4.370 -14.575 1.00 77.94 97 ASN A CA 1
ATOM 769 C C . ASN A 1 97 ? 5.866 3.271 -15.394 1.00 77.94 97 ASN A C 1
ATOM 771 O O . ASN A 1 97 ? 4.861 2.701 -14.972 1.00 77.94 97 ASN A O 1
ATOM 775 N N . THR A 1 98 ? 6.4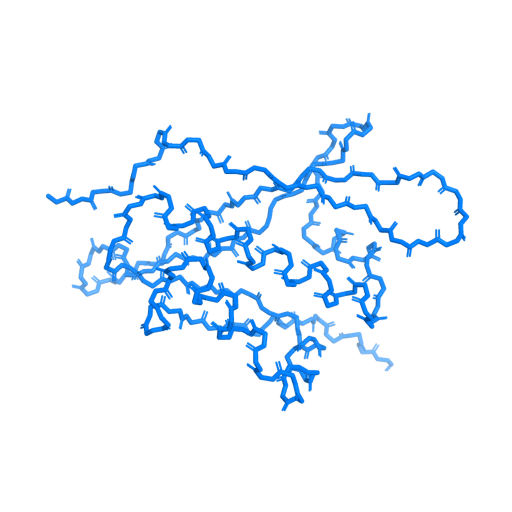32 2.939 -16.553 1.00 80.56 98 THR A N 1
ATOM 776 C CA . THR A 1 98 ? 5.868 1.951 -17.487 1.00 80.56 98 THR A CA 1
ATOM 777 C C . THR A 1 98 ? 6.565 0.591 -17.461 1.00 80.56 98 THR A C 1
ATOM 779 O O . THR A 1 98 ? 6.118 -0.327 -18.142 1.00 80.56 98 THR A O 1
ATOM 782 N N . ARG A 1 99 ? 7.656 0.433 -16.698 1.00 85.94 99 ARG A N 1
ATOM 783 C CA . ARG A 1 99 ? 8.545 -0.743 -16.795 1.00 85.94 99 ARG A CA 1
ATOM 784 C C . ARG A 1 99 ? 8.750 -1.494 -15.489 1.00 85.94 99 ARG A C 1
ATOM 786 O O . ARG A 1 99 ? 8.988 -2.694 -15.525 1.00 85.94 99 ARG A O 1
ATOM 793 N N . SER A 1 100 ? 8.695 -0.804 -14.360 1.00 91.81 100 SER A N 1
ATOM 794 C CA . SER A 1 100 ? 8.932 -1.403 -13.052 1.00 91.81 100 SER A CA 1
ATOM 795 C C . SER A 1 100 ? 7.700 -2.156 -12.564 1.00 91.81 100 SER A C 1
ATOM 797 O O . SER A 1 100 ? 6.566 -1.783 -12.892 1.00 91.81 100 SER A O 1
ATOM 799 N N . TRP A 1 101 ? 7.931 -3.199 -11.774 1.00 94.44 101 TRP A N 1
ATOM 800 C CA . TRP A 1 101 ? 6.875 -3.888 -11.040 1.00 94.44 101 TRP A CA 1
ATOM 801 C C . TRP A 1 101 ? 6.406 -3.073 -9.836 1.00 94.44 101 TRP A C 1
ATOM 803 O O . TRP A 1 101 ? 7.177 -2.305 -9.258 1.00 94.44 101 TRP A O 1
ATOM 813 N N . LEU A 1 102 ? 5.145 -3.256 -9.468 1.00 95.25 102 LEU A N 1
ATOM 814 C CA . LEU A 1 102 ? 4.571 -2.799 -8.213 1.00 95.25 102 LEU A CA 1
ATOM 815 C C . LEU A 1 102 ? 4.360 -4.017 -7.315 1.00 95.25 102 LEU A C 1
ATOM 817 O O . LEU A 1 102 ? 3.636 -4.939 -7.685 1.00 95.25 102 LEU A O 1
ATOM 821 N N . TYR A 1 103 ? 4.989 -4.001 -6.150 1.00 95.06 103 TYR A N 1
ATOM 822 C CA . TYR A 1 103 ? 4.795 -4.999 -5.109 1.00 95.06 103 TYR A CA 1
ATOM 823 C C . TYR A 1 103 ? 3.727 -4.485 -4.147 1.00 95.06 103 TYR A C 1
ATOM 825 O O . TYR A 1 103 ? 3.808 -3.350 -3.663 1.00 95.06 103 TYR A O 1
ATOM 833 N N . LEU A 1 104 ? 2.694 -5.298 -3.934 1.00 94.00 104 LEU A N 1
ATOM 834 C CA . LEU A 1 104 ? 1.572 -4.999 -3.055 1.00 94.00 104 LEU A CA 1
ATOM 835 C C . LEU A 1 104 ? 1.558 -5.983 -1.894 1.00 94.00 104 LEU A C 1
ATOM 837 O O . LEU A 1 104 ? 1.372 -7.182 -2.094 1.00 94.00 104 LEU A O 1
ATOM 841 N N . ASN A 1 105 ? 1.685 -5.436 -0.693 1.00 92.19 105 ASN A N 1
ATOM 842 C CA . ASN A 1 105 ? 1.471 -6.157 0.547 1.00 92.19 105 ASN A CA 1
ATOM 843 C C . ASN A 1 105 ? -0.013 -6.527 0.699 1.00 92.19 105 ASN A C 1
ATOM 845 O O . ASN A 1 105 ? -0.889 -5.688 0.467 1.00 92.19 105 ASN A O 1
ATOM 849 N N . VAL A 1 106 ? -0.279 -7.776 1.076 1.00 89.50 106 VAL A N 1
ATOM 850 C CA . VAL A 1 106 ? -1.615 -8.315 1.348 1.00 89.50 106 VAL A CA 1
ATOM 851 C C . VAL A 1 106 ? -1.616 -8.978 2.718 1.00 89.50 106 VAL A C 1
ATOM 853 O O . VAL A 1 106 ? -0.760 -9.811 3.025 1.00 89.50 106 VAL A O 1
ATOM 856 N N . ASP A 1 107 ? -2.608 -8.628 3.530 1.00 87.06 107 ASP A N 1
ATOM 857 C CA . ASP A 1 107 ? -2.855 -9.303 4.799 1.00 87.06 107 ASP A CA 1
ATOM 858 C C . ASP A 1 107 ? -3.243 -10.784 4.565 1.00 87.06 107 ASP A C 1
ATOM 860 O O . ASP A 1 107 ? -4.127 -11.061 3.744 1.00 87.06 107 ASP A O 1
ATOM 864 N N . PRO A 1 108 ? -2.630 -11.759 5.268 1.00 83.31 108 PRO A N 1
ATOM 865 C CA . PRO A 1 108 ? -2.914 -13.183 5.076 1.00 83.31 108 PRO A CA 1
ATOM 866 C C . PRO A 1 108 ? -4.388 -13.557 5.227 1.00 83.31 108 PRO A C 1
ATOM 868 O O . PRO A 1 108 ? -4.882 -14.424 4.501 1.00 83.31 108 PRO A O 1
ATOM 871 N N . GLN A 1 109 ? -5.112 -12.892 6.131 1.00 81.25 109 GLN A N 1
ATOM 872 C CA . GLN A 1 109 ? -6.546 -13.101 6.270 1.00 81.25 109 GLN A CA 1
ATOM 873 C C . GLN A 1 109 ? -7.255 -12.713 4.970 1.00 81.25 109 GLN A C 1
ATOM 875 O O . GLN A 1 109 ? -8.018 -13.503 4.415 1.00 81.25 109 GLN A O 1
ATOM 880 N N . VAL A 1 110 ? -6.943 -11.535 4.434 1.00 83.44 110 VAL A N 1
ATOM 881 C CA . VAL A 1 110 ? -7.539 -11.032 3.191 1.00 83.44 110 VAL A CA 1
ATOM 882 C C . VAL A 1 110 ? -7.159 -11.905 1.998 1.00 83.44 110 VAL A C 1
ATOM 884 O O . VAL A 1 110 ? -7.989 -12.121 1.120 1.00 83.44 110 VAL A O 1
ATOM 887 N N . ALA A 1 111 ? -5.949 -12.469 1.969 1.00 80.88 111 ALA A N 1
ATOM 888 C CA . ALA A 1 111 ? -5.552 -13.436 0.948 1.00 80.88 111 ALA A CA 1
ATOM 889 C C . ALA A 1 111 ? -6.370 -14.737 1.020 1.00 80.88 111 ALA A C 1
ATOM 891 O O . ALA A 1 111 ? -6.810 -15.246 -0.013 1.00 80.88 111 ALA A O 1
ATOM 892 N N . SER A 1 112 ? -6.610 -15.254 2.230 1.00 77.06 112 SER A N 1
ATOM 893 C CA . SER A 1 112 ? -7.414 -16.467 2.435 1.00 77.06 112 SER A CA 1
ATOM 894 C C . SER A 1 112 ? -8.879 -16.283 2.029 1.00 77.06 112 SER A C 1
ATOM 896 O O . SER A 1 112 ? -9.493 -17.195 1.474 1.00 77.06 112 SER A O 1
ATOM 898 N N . GLU A 1 113 ? -9.422 -15.083 2.228 1.00 71.38 113 GLU A N 1
ATOM 899 C CA . GLU A 1 113 ? -10.767 -14.711 1.792 1.00 71.38 113 GLU A CA 1
ATOM 900 C C . GLU A 1 113 ? -10.798 -14.384 0.286 1.00 71.38 113 GLU A C 1
ATOM 902 O O . GLU A 1 113 ? -11.727 -14.754 -0.427 1.00 71.38 113 GLU A O 1
ATOM 907 N N . GLY A 1 114 ? -9.722 -13.803 -0.249 1.00 61.53 114 GLY A N 1
ATOM 908 C CA . GLY A 1 114 ? -9.526 -13.517 -1.673 1.00 61.53 114 GLY A CA 1
ATOM 909 C C . GLY A 1 114 ? -9.436 -14.759 -2.567 1.00 61.53 114 GLY A C 1
ATOM 910 O O . GLY A 1 114 ? -9.762 -14.674 -3.747 1.00 61.53 114 GLY A O 1
ATOM 911 N N . LEU A 1 115 ? -9.079 -15.928 -2.022 1.00 53.41 115 LEU A N 1
ATOM 912 C CA . LEU A 1 115 ? -9.219 -17.220 -2.715 1.00 53.41 115 LEU A CA 1
ATOM 913 C C . LEU A 1 115 ? -10.688 -17.577 -3.011 1.00 53.41 115 LEU A C 1
ATOM 915 O O . LEU A 1 115 ? -10.949 -18.378 -3.908 1.00 53.41 115 LEU A O 1
ATOM 919 N N . ARG A 1 116 ? -11.644 -16.970 -2.295 1.00 54.09 116 ARG A N 1
ATOM 920 C CA . ARG A 1 116 ? -13.085 -17.038 -2.591 1.00 54.09 116 ARG A CA 1
ATOM 921 C C . ARG A 1 116 ? -13.538 -15.875 -3.487 1.00 54.09 116 ARG A C 1
ATOM 923 O O . ARG A 1 116 ? -14.371 -16.088 -4.361 1.00 54.09 116 ARG A O 1
ATOM 930 N N . ASP A 1 117 ? -12.911 -14.703 -3.336 1.00 53.66 117 ASP A N 1
ATOM 931 C CA . ASP A 1 117 ? -13.275 -13.423 -3.974 1.00 53.66 117 ASP A CA 1
ATOM 932 C C . ASP A 1 117 ? -12.279 -12.932 -5.052 1.00 53.66 117 ASP A C 1
ATOM 934 O O . ASP A 1 117 ? -12.070 -11.726 -5.236 1.00 53.66 117 ASP A O 1
ATOM 938 N N . GLY A 1 118 ? -11.690 -13.853 -5.824 1.00 59.16 118 GLY A N 1
ATOM 939 C CA . GLY A 1 118 ? -10.747 -13.565 -6.918 1.00 59.16 118 GLY A CA 1
ATOM 940 C C . GLY A 1 118 ? -11.089 -12.402 -7.882 1.00 59.16 118 GLY A C 1
ATOM 941 O O . GLY A 1 118 ? -10.142 -11.786 -8.388 1.00 59.16 118 GLY A O 1
ATOM 942 N N . PRO A 1 119 ? -12.368 -12.026 -8.129 1.00 72.19 119 PRO A N 1
ATOM 943 C CA . PRO A 1 119 ? -12.712 -10.876 -8.967 1.00 72.19 119 PRO A CA 1
ATOM 944 C C . PRO A 1 119 ? -12.123 -9.544 -8.492 1.00 72.19 119 PRO A C 1
ATOM 946 O O . PRO A 1 119 ? -11.624 -8.782 -9.319 1.00 72.19 119 PRO A O 1
ATOM 949 N N . PHE A 1 120 ? -12.086 -9.275 -7.178 1.00 80.19 120 PHE A N 1
ATOM 950 C CA . PHE A 1 120 ? -11.763 -7.930 -6.680 1.00 80.19 120 PHE A CA 1
ATOM 951 C C . PHE A 1 120 ? -10.382 -7.448 -7.135 1.00 80.19 120 PHE A C 1
ATOM 953 O O . PHE A 1 120 ? -10.215 -6.294 -7.525 1.00 80.19 120 PHE A O 1
ATOM 960 N N . PHE A 1 121 ? -9.361 -8.306 -7.058 1.00 83.31 121 PHE A N 1
ATOM 961 C CA . PHE A 1 121 ? -7.995 -7.886 -7.369 1.00 83.31 121 PHE A CA 1
ATOM 962 C C . PHE A 1 121 ? -7.841 -7.524 -8.846 1.00 83.31 121 PHE A C 1
ATOM 964 O O . PHE A 1 121 ? -7.266 -6.486 -9.174 1.00 83.31 121 PHE A O 1
ATOM 971 N N . LEU A 1 122 ? -8.393 -8.355 -9.730 1.00 85.06 122 LEU A N 1
ATOM 972 C CA . LEU A 1 122 ? -8.364 -8.113 -11.168 1.00 85.06 122 LEU A CA 1
ATOM 973 C C . LEU A 1 122 ? -9.200 -6.885 -11.539 1.00 85.06 122 LEU A C 1
ATOM 975 O O . LEU A 1 122 ? -8.708 -6.031 -12.273 1.00 85.06 122 LEU A O 1
ATOM 979 N N . GLU A 1 123 ? -10.404 -6.747 -10.985 1.00 88.38 123 GLU A N 1
ATOM 980 C CA . GLU A 1 123 ? -11.273 -5.582 -11.188 1.00 88.38 123 GLU A CA 1
ATOM 981 C C . GLU A 1 123 ? -10.621 -4.288 -10.691 1.00 88.38 123 GLU A C 1
ATOM 983 O O . GLU A 1 123 ? -10.672 -3.257 -11.365 1.00 88.38 123 GLU A O 1
ATOM 988 N N . MET A 1 124 ? -9.942 -4.327 -9.542 1.00 90.31 124 MET A N 1
ATOM 989 C CA . MET A 1 124 ? -9.200 -3.187 -9.009 1.00 90.31 124 MET A CA 1
ATOM 990 C C . MET A 1 124 ? -8.064 -2.782 -9.955 1.00 90.31 124 MET A C 1
ATOM 992 O O . MET A 1 124 ? -7.909 -1.599 -10.253 1.00 90.31 124 MET A O 1
ATOM 996 N N . LEU A 1 125 ? -7.300 -3.732 -10.496 1.00 90.44 125 LEU A N 1
ATOM 997 C CA . LEU A 1 125 ? -6.239 -3.409 -11.455 1.00 90.44 125 LEU A CA 1
ATOM 998 C C . LEU A 1 125 ? -6.803 -2.867 -12.774 1.00 90.44 125 LEU A C 1
ATOM 1000 O O . LEU A 1 125 ? -6.311 -1.857 -13.280 1.00 90.44 125 LEU A O 1
ATOM 1004 N N . GLN A 1 126 ? -7.864 -3.484 -13.296 1.00 89.81 126 GLN A N 1
ATOM 1005 C CA . GLN A 1 126 ? -8.520 -3.071 -14.538 1.00 89.81 126 GLN A CA 1
ATOM 1006 C C . GLN A 1 126 ? -9.152 -1.680 -14.426 1.00 89.81 126 GLN A C 1
ATOM 1008 O O . GLN A 1 126 ? -8.903 -0.832 -15.282 1.00 89.81 126 GLN A O 1
ATOM 1013 N N . SER A 1 127 ? -9.905 -1.412 -13.357 1.00 89.19 127 SER A N 1
ATOM 1014 C CA . SER A 1 127 ? -10.546 -0.108 -13.115 1.00 89.19 127 SER A CA 1
ATOM 1015 C C . SER A 1 127 ? -9.541 1.036 -12.966 1.00 89.19 127 SER A C 1
ATOM 1017 O O . SER A 1 127 ? -9.854 2.177 -13.296 1.00 89.19 127 SER A O 1
ATOM 1019 N N . ASN A 1 128 ? -8.315 0.737 -12.530 1.00 86.50 128 ASN A N 1
ATOM 1020 C CA . ASN A 1 128 ? -7.227 1.710 -12.432 1.00 86.50 128 ASN A CA 1
ATOM 1021 C C . ASN A 1 128 ? -6.296 1.722 -13.659 1.00 86.50 128 ASN A C 1
ATOM 1023 O O . ASN A 1 128 ? -5.303 2.452 -13.667 1.00 86.50 128 ASN A O 1
ATOM 1027 N N . GLY A 1 129 ? -6.595 0.928 -14.694 1.00 88.88 129 GLY A N 1
ATOM 1028 C CA . GLY A 1 129 ? -5.793 0.836 -15.916 1.00 88.88 129 GLY A CA 1
ATOM 1029 C C . GLY A 1 129 ? -4.373 0.313 -15.685 1.00 88.88 129 GLY A C 1
ATOM 1030 O O . GLY A 1 129 ? -3.463 0.645 -16.452 1.00 88.88 129 GLY A O 1
ATOM 1031 N N . PHE A 1 130 ? -4.157 -0.466 -14.620 1.00 91.06 130 PHE A N 1
ATOM 1032 C CA . PHE A 1 130 ? -2.841 -0.978 -14.265 1.00 91.06 130 PHE A CA 1
ATOM 1033 C C . PHE A 1 130 ? -2.596 -2.359 -14.892 1.00 91.06 130 PHE A C 1
ATOM 1035 O O . PHE A 1 130 ? -3.402 -3.275 -14.709 1.00 91.06 130 PHE A O 1
ATOM 1042 N N . PRO A 1 131 ? -1.483 -2.558 -15.619 1.00 90.00 131 PRO A N 1
ATOM 1043 C CA . PRO A 1 131 ? -1.179 -3.838 -16.249 1.00 90.00 131 PRO A CA 1
ATOM 1044 C C . PRO A 1 131 ? -0.909 -4.931 -15.206 1.00 90.00 131 PRO A C 1
ATOM 1046 O O . PRO A 1 131 ? 0.062 -4.861 -14.453 1.00 90.00 131 PRO A O 1
ATOM 1049 N N . THR A 1 132 ? -1.729 -5.984 -15.212 1.00 89.44 132 THR A N 1
ATOM 1050 C CA . THR A 1 132 ? -1.664 -7.097 -14.245 1.00 89.44 132 THR A CA 1
ATOM 1051 C C . THR A 1 132 ? -0.302 -7.793 -14.204 1.00 89.44 132 THR A C 1
ATOM 1053 O O . THR A 1 132 ? 0.190 -8.111 -13.129 1.00 89.44 132 THR A O 1
ATOM 1056 N N . HIS A 1 133 ? 0.367 -7.943 -15.351 1.00 90.00 133 HIS A N 1
ATOM 1057 C CA . HIS A 1 133 ? 1.702 -8.550 -15.456 1.00 90.00 133 HIS A CA 1
ATOM 1058 C C . HIS A 1 133 ? 2.832 -7.721 -14.810 1.00 90.00 133 HIS A C 1
ATOM 1060 O O . HIS A 1 133 ? 3.987 -8.142 -14.822 1.00 90.00 133 HIS A O 1
ATOM 1066 N N . ARG A 1 134 ? 2.529 -6.525 -14.290 1.00 93.19 134 ARG A N 1
ATOM 1067 C CA . ARG A 1 134 ? 3.472 -5.668 -13.557 1.00 93.19 134 ARG A CA 1
ATOM 1068 C C . ARG A 1 134 ? 3.171 -5.607 -12.064 1.00 93.19 134 ARG A C 1
ATOM 1070 O O . ARG A 1 134 ? 3.715 -4.737 -11.390 1.00 93.19 134 ARG A O 1
ATOM 1077 N N . VAL A 1 135 ? 2.315 -6.488 -11.553 1.00 92.69 135 VAL A N 1
ATOM 1078 C CA . VAL A 1 135 ? 2.000 -6.561 -10.127 1.00 92.69 135 VAL A CA 1
ATOM 1079 C C . VAL A 1 135 ? 2.529 -7.861 -9.548 1.00 92.69 135 VAL A C 1
ATOM 1081 O O . VAL A 1 135 ? 2.276 -8.933 -10.091 1.00 92.69 135 VAL A O 1
ATOM 1084 N N . ALA A 1 136 ? 3.233 -7.751 -8.430 1.00 91.56 136 ALA A N 1
ATOM 1085 C CA . ALA A 1 136 ? 3.571 -8.867 -7.562 1.00 91.56 136 ALA A CA 1
ATOM 1086 C C . ALA A 1 136 ? 2.832 -8.685 -6.231 1.00 91.56 136 ALA A C 1
ATOM 1088 O O . ALA A 1 136 ? 2.713 -7.566 -5.731 1.00 91.56 136 ALA A O 1
ATOM 1089 N N . VAL A 1 137 ? 2.308 -9.777 -5.680 1.00 89.12 137 VAL A N 1
ATOM 1090 C CA . VAL A 1 137 ? 1.646 -9.782 -4.372 1.00 89.12 137 VAL A CA 1
ATOM 1091 C C . VAL A 1 137 ? 2.578 -10.426 -3.360 1.00 89.12 137 VAL A C 1
ATOM 1093 O O . VAL A 1 137 ? 3.132 -11.491 -3.627 1.00 89.12 137 VAL A O 1
ATOM 1096 N N . GLU A 1 138 ? 2.725 -9.778 -2.212 1.00 85.94 138 GLU A N 1
ATOM 1097 C CA . GLU A 1 138 ? 3.504 -10.256 -1.076 1.00 85.94 138 GLU A CA 1
ATOM 1098 C C . GLU A 1 138 ? 2.571 -10.467 0.117 1.00 85.94 138 GLU A C 1
ATOM 1100 O O . GLU A 1 138 ? 1.759 -9.599 0.439 1.00 85.94 138 GLU A O 1
ATOM 1105 N N . LEU A 1 139 ? 2.645 -11.643 0.740 1.00 83.62 139 LEU A N 1
ATOM 1106 C CA . LEU A 1 139 ? 1.892 -11.937 1.956 1.00 83.62 139 LEU A CA 1
ATOM 1107 C C . LEU A 1 139 ? 2.692 -11.434 3.150 1.00 83.62 139 LEU A C 1
ATOM 1109 O O . LEU A 1 139 ? 3.830 -11.854 3.342 1.00 83.62 139 LEU A O 1
ATOM 1113 N N . ILE A 1 140 ? 2.092 -10.558 3.953 1.00 79.38 140 ILE A N 1
ATOM 1114 C CA . ILE A 1 140 ? 2.760 -10.043 5.149 1.00 79.38 140 ILE A CA 1
ATOM 1115 C C . ILE A 1 140 ? 2.777 -11.145 6.210 1.00 79.38 140 ILE A C 1
ATOM 1117 O O . ILE A 1 140 ? 1.720 -11.604 6.641 1.00 79.38 140 ILE A O 1
ATOM 1121 N N . GLU A 1 141 ? 3.958 -11.539 6.683 1.00 70.56 141 GLU A N 1
ATOM 1122 C CA . GLU A 1 141 ? 4.056 -12.369 7.881 1.00 70.56 141 GLU A CA 1
ATOM 1123 C C . GLU A 1 141 ? 3.614 -11.545 9.097 1.00 70.56 141 GLU A C 1
ATOM 1125 O O . GLU A 1 141 ? 4.261 -10.572 9.490 1.00 70.56 141 GLU A O 1
ATOM 1130 N N . THR A 1 142 ? 2.489 -11.914 9.708 1.00 59.00 142 THR A N 1
ATOM 1131 C CA . THR A 1 142 ? 2.198 -11.460 11.070 1.00 59.00 142 THR A CA 1
ATOM 1132 C C . THR A 1 142 ? 3.075 -12.260 12.026 1.00 59.00 142 THR A C 1
ATOM 1134 O O . THR A 1 142 ? 3.072 -13.489 11.909 1.00 59.00 142 THR A O 1
ATOM 1137 N N . PRO A 1 143 ? 3.799 -11.621 12.965 1.00 50.94 143 PRO A N 1
ATOM 1138 C CA . PRO A 1 143 ? 4.514 -12.360 13.995 1.00 50.94 143 PRO A CA 1
ATOM 1139 C C . PRO A 1 143 ? 3.517 -13.290 14.687 1.00 50.94 143 PRO A C 1
ATOM 1141 O O . PRO A 1 143 ? 2.454 -12.845 15.124 1.00 50.94 143 PRO A O 1
ATOM 1144 N N . PHE A 1 144 ? 3.823 -14.586 14.690 1.00 41.38 144 PHE A N 1
ATOM 1145 C CA . PHE A 1 144 ? 3.040 -15.581 15.404 1.00 41.38 144 PHE A CA 1
ATOM 1146 C C . PHE A 1 144 ? 2.985 -15.152 16.874 1.00 41.38 144 PHE A C 1
ATOM 1148 O O . PHE A 1 144 ? 4.024 -15.009 17.517 1.00 41.38 144 PHE A O 1
ATOM 1155 N N . GLU A 1 145 ? 1.788 -14.895 17.400 1.00 43.47 145 GLU A N 1
ATOM 1156 C CA . GLU A 1 145 ? 1.597 -14.927 18.846 1.00 43.47 145 GLU A CA 1
ATOM 1157 C C . GLU A 1 145 ? 1.675 -16.403 19.238 1.00 43.47 145 GLU A C 1
ATOM 1159 O O . GLU A 1 145 ? 0.715 -17.153 19.051 1.00 43.47 145 GLU A O 1
ATOM 1164 N N . ASP A 1 146 ? 2.852 -16.835 19.699 1.00 35.88 146 ASP A N 1
ATOM 1165 C CA . ASP A 1 146 ? 2.991 -18.102 20.411 1.00 35.88 146 ASP A CA 1
ATOM 1166 C C . ASP A 1 146 ? 1.985 -18.076 21.573 1.00 35.88 146 ASP A C 1
ATOM 1168 O O . ASP A 1 146 ? 2.077 -17.236 22.471 1.00 35.88 146 ASP A O 1
ATOM 1172 N N . SER A 1 147 ? 0.969 -18.937 21.484 1.00 39.97 147 SER A N 1
ATOM 1173 C CA . SER A 1 147 ? -0.028 -19.150 22.540 1.00 39.97 147 SER A CA 1
ATOM 1174 C C . SER A 1 147 ? 0.517 -20.061 23.631 1.00 39.97 147 SER A C 1
ATOM 1176 O O . SER A 1 147 ? 1.251 -21.013 23.281 1.00 39.97 147 SER A O 1
#

Radius of gyration: 16.16 Å; chains: 1; bounding box: 43×35×42 Å

Sequence (147 aa):
MSMVDLSTPLLLDKYSPQGEGGERDEFSLSSHFQPIYSLAHRRPVGYEGLIRAVDCASGRRVAPLELFSKAPRGEERIRLDRQCRALHVRNFQRLGNTRSWLYLNVDPQVASEGLRDGPFFLEMLQSNGFPTHRVAVELIETPFEDS